Protein AF-A0A8S3X291-F1 (afdb_monomer)

Sequence (138 aa):
MTECDGTFSSLFRSAGVSVNLQISDESAKPPETSVDIFEASCSSAVVVFPTTKPATPNTSANTPKIKQAFENVYQYSKGGAKYDRITDAIAYFIAVDNRPFYAVEGKGFRHLIKELAPLYKKPCREIIKAKIDKKYDT

Mean predicted aligned error: 17.85 Å

Secondary structure (DSSP, 8-state):
-----S----------------------PPPP----------------PPP-----------PPPHHHHHHHHHTTSTT-HHHHHHHHHHHHHHHHTT--GGGGGSHHHHHHHHHH-TT--PPPHHHHHHHHHHHH--

Organism: Parnassius apollo (NCBI:txid110799)

Solvent-accessible surface area (backbone atoms only — not comparable to full-atom values): 9571 Å² total; per-residue (Å²): 140,84,78,87,78,82,80,88,79,81,77,78,78,85,76,92,79,89,82,83,84,82,85,77,90,80,92,78,85,85,84,88,82,81,86,82,83,86,76,82,83,72,88,82,80,85,92,81,88,81,92,78,80,95,75,79,87,80,75,72,81,80,68,72,55,70,72,55,52,53,50,59,55,48,25,28,35,95,89,16,71,57,30,51,53,53,52,50,53,52,40,46,52,32,66,75,68,68,48,65,62,64,55,68,74,33,70,67,44,51,50,52,44,44,75,77,40,68,74,50,74,81,71,49,54,67,56,46,48,58,50,41,48,76,73,66,69,124

Radius of gyration: 26.52 Å; Cα contacts (8 Å, |Δi|>4): 58; chains: 1; bounding box: 41×64×77 Å

pLDDT: mean 70.08, std 24.57, range [32.5, 96.5]

Structure (mmCIF, N/CA/C/O backbone):
data_AF-A0A8S3X291-F1
#
_entry.id   AF-A0A8S3X291-F1
#
loop_
_atom_site.group_PDB
_atom_site.id
_atom_site.type_symbol
_atom_site.label_atom_id
_atom_site.label_alt_id
_atom_site.label_comp_id
_atom_site.label_asym_id
_atom_site.label_entity_id
_atom_site.label_seq_id
_atom_site.pdbx_PDB_ins_code
_atom_site.Cartn_x
_atom_site.Cartn_y
_atom_site.Cartn_z
_atom_site.occupancy
_atom_site.B_iso_or_equiv
_atom_site.auth_seq_id
_atom_site.auth_comp_id
_atom_site.auth_asym_id
_atom_site.auth_atom_id
_atom_site.pdbx_PDB_model_num
ATOM 1 N N . MET A 1 1 ? -13.670 8.799 -3.812 1.00 33.06 1 MET A N 1
ATOM 2 C CA . MET A 1 1 ? -14.059 7.385 -3.640 1.00 33.06 1 MET A CA 1
ATOM 3 C C . MET A 1 1 ? -13.324 6.581 -4.694 1.00 33.06 1 MET A C 1
ATOM 5 O O . MET A 1 1 ? -13.585 6.810 -5.861 1.00 33.06 1 MET A O 1
ATOM 9 N N . THR A 1 2 ? -12.372 5.730 -4.316 1.00 41.75 2 THR A N 1
ATOM 10 C CA . THR A 1 2 ? -11.777 4.734 -5.226 1.00 41.75 2 THR A CA 1
ATOM 11 C C . THR A 1 2 ? -11.509 3.468 -4.416 1.00 41.75 2 THR A C 1
ATOM 13 O O . THR A 1 2 ? -10.415 3.242 -3.903 1.00 41.75 2 THR A O 1
ATOM 16 N N . GLU A 1 3 ? -12.574 2.696 -4.202 1.00 40.66 3 GLU A N 1
ATOM 17 C CA . GLU A 1 3 ? -12.478 1.290 -3.814 1.00 40.66 3 GLU A CA 1
ATOM 18 C C . GLU A 1 3 ? -12.260 0.496 -5.102 1.00 40.66 3 GLU A C 1
ATOM 20 O O . GLU A 1 3 ? -13.052 0.588 -6.036 1.00 40.66 3 GLU A O 1
ATOM 25 N N . CYS A 1 4 ? -11.142 -0.223 -5.190 1.00 53.38 4 CYS A N 1
ATOM 26 C CA . CYS A 1 4 ? -10.853 -1.095 -6.326 1.00 53.38 4 CYS A CA 1
ATOM 27 C C . CYS A 1 4 ? -11.470 -2.465 -6.070 1.00 53.38 4 CYS A C 1
ATOM 29 O O . CYS A 1 4 ? -10.763 -3.456 -5.878 1.00 53.38 4 CYS A O 1
ATOM 31 N N . ASP A 1 5 ? -12.797 -2.488 -6.029 1.00 48.56 5 ASP A N 1
ATOM 32 C CA . ASP A 1 5 ? -13.567 -3.714 -6.128 1.00 48.56 5 ASP A CA 1
ATOM 33 C C . ASP A 1 5 ? -13.880 -3.957 -7.606 1.00 48.56 5 ASP A C 1
ATOM 35 O O . ASP A 1 5 ? -14.605 -3.192 -8.236 1.00 48.56 5 ASP A O 1
ATO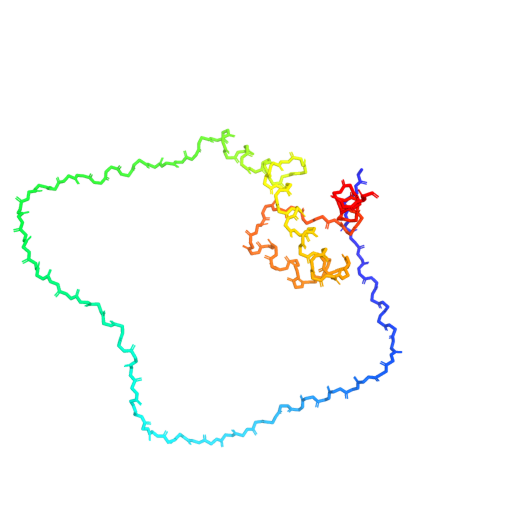M 39 N N . GLY A 1 6 ? -13.336 -5.040 -8.164 1.00 47.06 6 GLY A N 1
ATOM 40 C CA . GLY A 1 6 ? -13.943 -5.684 -9.329 1.00 47.06 6 GLY A CA 1
ATOM 41 C C . GLY A 1 6 ? -13.067 -5.876 -10.567 1.00 47.06 6 GLY A C 1
ATOM 42 O O . GLY A 1 6 ? -12.696 -4.937 -11.259 1.00 47.06 6 GLY A O 1
ATOM 43 N N . THR A 1 7 ? -12.918 -7.158 -10.908 1.00 43.47 7 THR A N 1
ATOM 44 C CA . THR A 1 7 ? -12.698 -7.714 -12.257 1.00 43.47 7 THR A CA 1
ATOM 45 C C . THR A 1 7 ? -11.270 -7.691 -12.807 1.00 43.47 7 THR A C 1
ATOM 47 O O . THR A 1 7 ? -10.855 -6.836 -13.583 1.00 43.47 7 THR A O 1
ATOM 50 N N . PHE A 1 8 ? -10.537 -8.754 -12.472 1.00 43.34 8 PHE A N 1
ATOM 51 C CA . PHE A 1 8 ? -9.319 -9.161 -13.162 1.00 43.34 8 PHE A CA 1
ATOM 52 C C . PHE A 1 8 ? -9.688 -9.701 -14.556 1.00 43.34 8 PHE A C 1
ATOM 54 O O . PHE A 1 8 ? -9.952 -10.892 -14.709 1.00 43.34 8 PHE A O 1
ATOM 61 N N . SER A 1 9 ? -9.755 -8.830 -15.567 1.00 35.91 9 SER A N 1
ATOM 62 C CA . SER A 1 9 ? -9.784 -9.265 -16.968 1.00 35.91 9 SER A CA 1
ATOM 63 C C . SER A 1 9 ? -8.410 -9.835 -17.314 1.00 35.91 9 SER A C 1
ATOM 65 O O . SER A 1 9 ? -7.439 -9.110 -17.533 1.00 35.91 9 SER A O 1
ATOM 67 N N . SER A 1 10 ? -8.309 -11.161 -17.285 1.00 40.94 10 SER A N 1
ATOM 68 C CA . SER A 1 10 ? -7.141 -11.889 -17.754 1.00 40.94 10 SER A CA 1
ATOM 69 C C . SER A 1 10 ? -7.069 -11.803 -19.277 1.00 40.94 10 SER A C 1
ATOM 71 O O . SER A 1 10 ? -7.588 -12.672 -19.974 1.00 40.94 10 SER A O 1
ATOM 73 N N . LEU A 1 11 ? -6.381 -10.792 -19.802 1.00 37.94 11 LEU A N 1
ATOM 74 C CA . LEU A 1 11 ? -5.808 -10.866 -21.141 1.00 37.94 11 LEU A CA 1
ATOM 75 C C . LEU A 1 11 ? -4.338 -11.281 -21.006 1.00 37.94 11 LEU A C 1
ATOM 77 O O . LEU A 1 11 ? -3.416 -10.480 -21.151 1.00 37.94 11 LEU A O 1
ATOM 81 N N . PHE A 1 12 ? -4.117 -12.555 -20.672 1.00 38.22 12 PHE A N 1
ATOM 82 C CA . PHE A 1 12 ? -2.821 -13.187 -20.898 1.00 38.22 12 PHE A CA 1
ATOM 83 C C . PHE A 1 12 ? -2.666 -13.304 -22.416 1.00 38.22 12 PHE A C 1
ATOM 85 O O . PHE A 1 12 ? -3.220 -14.198 -23.053 1.00 38.22 12 PHE A O 1
ATOM 92 N N . ARG A 1 13 ? -1.988 -12.324 -23.018 1.00 36.62 13 ARG A N 1
ATOM 93 C CA . ARG A 1 13 ? -1.649 -12.355 -24.436 1.00 36.62 13 ARG A CA 1
ATOM 94 C C . ARG A 1 13 ? -0.638 -13.484 -24.627 1.00 36.62 13 ARG A C 1
ATOM 96 O O . ARG A 1 13 ? 0.499 -13.392 -24.177 1.00 36.62 13 ARG A O 1
ATOM 103 N N . SER A 1 14 ? -1.122 -14.569 -25.219 1.00 36.66 14 SER A N 1
ATOM 104 C CA . SER A 1 14 ? -0.367 -15.771 -25.550 1.00 36.66 14 SER A CA 1
ATOM 105 C C . SER A 1 14 ? 0.812 -15.441 -26.470 1.00 36.66 14 SER A C 1
ATOM 107 O O . SER A 1 14 ? 0.618 -14.914 -27.564 1.00 36.66 14 SER A O 1
ATOM 109 N N . ALA A 1 15 ? 2.018 -15.781 -26.028 1.00 39.44 15 ALA A N 1
ATOM 110 C CA . ALA A 1 15 ? 3.123 -16.196 -26.881 1.00 39.44 15 ALA A CA 1
ATOM 111 C C . ALA A 1 15 ? 3.820 -17.333 -26.124 1.00 39.44 15 ALA A C 1
ATOM 113 O O . ALA A 1 15 ? 4.241 -17.165 -24.980 1.00 39.44 15 ALA A O 1
ATOM 114 N N . GLY A 1 16 ? 3.772 -18.525 -26.715 1.00 46.22 16 GLY A N 1
ATOM 115 C CA . GLY A 1 16 ? 3.954 -19.792 -26.024 1.00 46.22 16 GLY A CA 1
ATOM 116 C C . GLY A 1 16 ? 5.354 -20.044 -25.474 1.00 46.22 16 GLY A C 1
ATOM 117 O O . GLY A 1 16 ? 6.350 -19.842 -26.157 1.00 46.22 16 GLY A O 1
ATOM 118 N N . VAL A 1 17 ? 5.378 -20.612 -24.270 1.00 32.66 17 VAL A N 1
ATOM 119 C CA . VAL A 1 17 ? 6.368 -21.594 -23.821 1.00 32.66 17 VAL A CA 1
ATOM 120 C C . VAL A 1 17 ? 5.589 -22.618 -22.990 1.00 32.66 17 VAL A C 1
ATOM 122 O O . VAL A 1 17 ? 5.074 -22.291 -21.923 1.00 32.66 17 VAL A O 1
ATOM 125 N N . SER A 1 18 ? 5.432 -23.839 -23.507 1.00 32.72 18 SER A N 1
ATOM 126 C CA . SER A 1 18 ? 4.931 -24.974 -22.722 1.00 32.72 18 SER A CA 1
ATOM 127 C C . SER A 1 18 ? 6.096 -25.564 -21.941 1.00 32.72 18 SER A C 1
ATOM 129 O O . SER A 1 18 ? 7.019 -26.103 -22.543 1.00 32.72 18 SER A O 1
ATOM 131 N N . VAL A 1 19 ? 6.042 -25.496 -20.613 1.00 37.78 19 VAL A N 1
ATOM 132 C CA . VAL A 1 19 ? 6.815 -26.393 -19.749 1.00 37.78 19 VAL A CA 1
ATOM 133 C C . VAL A 1 19 ? 5.836 -27.368 -19.110 1.00 37.78 19 VAL A C 1
ATOM 135 O O . VAL A 1 19 ? 4.987 -26.999 -18.303 1.00 37.78 19 VAL A O 1
ATOM 138 N N . ASN A 1 20 ? 5.910 -28.611 -19.573 1.00 33.22 20 ASN A N 1
ATOM 139 C CA . ASN A 1 20 ? 5.131 -29.743 -19.099 1.00 33.22 20 ASN A CA 1
ATOM 140 C C . ASN A 1 20 ? 5.965 -30.418 -18.003 1.00 33.22 20 ASN A C 1
ATOM 142 O O . ASN A 1 20 ? 7.012 -30.984 -18.309 1.00 33.22 20 ASN A O 1
ATOM 146 N N . LEU A 1 21 ? 5.565 -30.293 -16.735 1.00 40.97 21 LEU A N 1
ATOM 147 C CA . LEU A 1 21 ? 6.221 -31.001 -15.636 1.00 40.97 21 LEU A CA 1
ATOM 148 C C . LEU A 1 21 ? 5.349 -32.204 -15.272 1.00 40.97 21 LEU A C 1
ATOM 150 O O . LEU A 1 21 ? 4.382 -32.086 -14.521 1.00 40.97 21 LEU A O 1
ATOM 154 N N . GLN A 1 22 ? 5.667 -33.345 -15.885 1.00 37.38 22 GLN A N 1
ATOM 155 C CA . GLN A 1 22 ? 5.093 -34.640 -15.540 1.00 37.38 22 GLN A CA 1
ATOM 156 C C . GLN A 1 22 ? 5.596 -35.055 -14.154 1.00 37.38 22 GLN A C 1
ATOM 158 O O . GLN A 1 22 ? 6.800 -35.123 -13.913 1.00 37.38 22 GLN A O 1
ATOM 163 N N . ILE A 1 23 ? 4.656 -35.316 -13.249 1.00 38.16 23 ILE A N 1
ATOM 164 C CA . ILE A 1 23 ? 4.900 -35.994 -11.979 1.00 38.16 23 ILE A CA 1
ATOM 165 C C . ILE A 1 23 ? 4.749 -37.487 -12.268 1.00 38.16 23 ILE A C 1
ATOM 167 O O . ILE A 1 23 ? 3.658 -37.926 -12.633 1.00 38.16 23 ILE A O 1
ATOM 171 N N . SER A 1 24 ? 5.839 -38.237 -12.129 1.00 37.16 24 SER A N 1
ATOM 172 C CA . SER A 1 24 ? 5.829 -39.698 -12.152 1.00 37.16 24 SER A CA 1
ATOM 173 C C . SER A 1 24 ? 6.100 -40.208 -10.742 1.00 37.16 24 SER A C 1
ATOM 175 O O . SER A 1 24 ? 7.126 -39.881 -10.146 1.00 37.16 24 SER A O 1
ATOM 177 N N . ASP A 1 25 ? 5.145 -40.979 -10.231 1.00 40.16 25 ASP A N 1
ATOM 178 C CA . ASP A 1 25 ? 5.272 -41.882 -9.089 1.00 40.16 25 ASP A CA 1
ATOM 179 C C . ASP A 1 25 ? 6.431 -42.867 -9.323 1.00 40.16 25 ASP A C 1
ATOM 181 O O . ASP A 1 25 ? 6.469 -43.522 -10.362 1.00 40.16 25 ASP A O 1
ATOM 185 N N . GLU A 1 26 ? 7.340 -43.005 -8.357 1.00 55.59 26 GLU A N 1
ATOM 186 C CA . GLU A 1 26 ? 8.209 -44.180 -8.235 1.00 55.59 26 GLU A CA 1
ATOM 187 C C . GLU A 1 26 ? 8.360 -44.511 -6.745 1.00 55.59 26 GLU A C 1
ATOM 189 O O . GLU A 1 26 ? 8.945 -43.767 -5.953 1.00 55.59 26 GLU A O 1
ATOM 194 N N . SER A 1 27 ? 7.771 -45.644 -6.375 1.00 42.34 27 SER A N 1
ATOM 195 C CA . SER A 1 27 ? 7.829 -46.271 -5.061 1.00 42.34 27 SER A CA 1
ATOM 196 C C . SER A 1 27 ? 9.109 -47.099 -4.942 1.00 42.34 27 SER A C 1
ATOM 198 O O . SER A 1 27 ? 9.263 -48.095 -5.647 1.00 42.34 27 SER A O 1
ATOM 200 N N . ALA A 1 28 ? 10.006 -46.745 -4.016 1.00 44.66 28 ALA A N 1
ATOM 201 C CA . ALA A 1 28 ? 11.061 -47.644 -3.552 1.00 44.66 28 ALA A CA 1
ATOM 202 C C . ALA A 1 28 ? 11.429 -47.395 -2.073 1.00 44.66 28 ALA A C 1
ATOM 204 O O . ALA A 1 28 ? 11.597 -46.272 -1.611 1.00 44.66 28 ALA A O 1
ATOM 205 N N . LYS A 1 29 ? 11.502 -48.515 -1.353 1.00 41.19 29 LYS A N 1
ATOM 206 C CA . LYS A 1 29 ? 11.652 -48.778 0.092 1.00 41.19 29 LYS A CA 1
ATOM 207 C C . LYS A 1 29 ? 13.005 -48.293 0.688 1.00 41.19 29 LYS A C 1
ATOM 209 O O . LYS A 1 29 ? 13.965 -48.183 -0.070 1.00 41.19 29 LYS A O 1
ATOM 214 N N . PRO A 1 30 ? 13.117 -48.020 2.014 1.00 45.44 30 PRO A N 1
ATOM 215 C CA . PRO A 1 30 ? 14.195 -47.201 2.575 1.00 45.44 30 PRO A CA 1
ATOM 216 C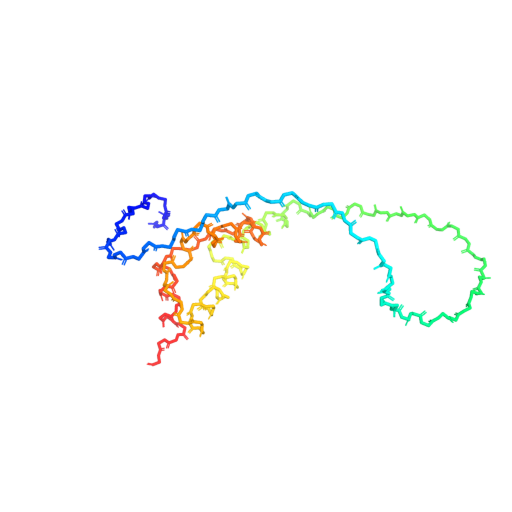 C . PRO A 1 30 ? 15.474 -47.996 2.877 1.00 45.44 30 PRO A C 1
ATOM 218 O O . PRO A 1 30 ? 15.390 -49.164 3.264 1.00 45.44 30 PRO A O 1
ATOM 221 N N . PRO A 1 31 ? 16.645 -47.346 2.809 1.00 46.78 31 PRO A N 1
ATOM 222 C CA . PRO A 1 31 ? 17.810 -47.729 3.587 1.00 46.78 31 PRO A CA 1
ATOM 223 C C . PRO A 1 31 ? 17.916 -46.884 4.865 1.00 46.78 31 PRO A C 1
ATOM 225 O O . PRO A 1 31 ? 17.945 -45.653 4.840 1.00 46.78 31 PRO A O 1
ATOM 228 N N . GLU A 1 32 ? 17.962 -47.587 5.991 1.00 37.91 32 GLU A N 1
ATOM 229 C CA . GLU A 1 32 ? 18.357 -47.072 7.298 1.00 37.91 32 GLU A CA 1
ATOM 230 C C . GLU A 1 32 ? 19.856 -46.761 7.326 1.00 37.91 32 GLU A C 1
ATOM 232 O O . GLU A 1 32 ? 20.614 -47.511 6.720 1.00 37.91 32 GLU A O 1
ATOM 237 N N . THR A 1 33 ? 20.236 -45.691 8.043 1.00 40.22 33 THR A N 1
ATOM 238 C CA . THR A 1 33 ? 21.505 -45.426 8.777 1.00 40.22 33 THR A CA 1
ATOM 239 C C . THR A 1 33 ? 21.634 -43.900 8.910 1.00 40.22 33 THR A C 1
ATOM 241 O O . THR A 1 33 ? 21.816 -43.214 7.913 1.00 40.22 33 THR A O 1
ATOM 244 N N . SER A 1 34 ? 21.232 -43.292 10.028 1.00 42.47 34 SER A N 1
ATOM 245 C CA . SER A 1 34 ? 21.982 -43.111 11.286 1.00 42.47 34 SER A CA 1
ATOM 246 C C . SER A 1 34 ? 22.896 -41.873 11.275 1.00 42.47 34 SER A C 1
ATOM 248 O O . SER A 1 34 ? 23.818 -41.826 10.469 1.00 42.47 34 SER A O 1
ATOM 250 N N . VAL A 1 35 ? 22.658 -40.999 12.272 1.00 32.50 35 VAL A N 1
ATOM 251 C CA . VAL A 1 35 ? 23.529 -39.957 12.880 1.00 32.50 35 VAL A CA 1
ATOM 252 C C . VAL A 1 35 ? 23.958 -38.782 11.962 1.00 32.50 35 VAL A C 1
ATOM 254 O O . VAL A 1 35 ? 24.223 -38.972 10.789 1.00 32.50 35 VAL A O 1
ATOM 257 N N . ASP A 1 36 ? 23.947 -37.500 12.349 1.00 37.06 36 ASP A N 1
ATOM 258 C CA . ASP A 1 36 ? 24.137 -36.869 13.657 1.00 37.06 36 ASP A CA 1
ATOM 259 C C . ASP A 1 36 ? 23.279 -35.604 13.850 1.00 37.06 36 ASP A C 1
ATOM 261 O O . ASP A 1 36 ? 23.038 -34.807 12.941 1.00 37.06 36 ASP A O 1
ATOM 265 N N . ILE A 1 37 ? 22.843 -35.427 15.094 1.00 43.47 37 ILE A N 1
ATOM 266 C CA . ILE A 1 37 ? 22.139 -34.264 15.632 1.00 43.47 37 ILE A CA 1
ATOM 267 C C . ILE A 1 37 ? 23.177 -33.156 15.854 1.00 43.47 37 ILE A C 1
ATOM 269 O O . ILE A 1 37 ? 24.117 -33.349 16.622 1.00 43.47 37 ILE A O 1
ATOM 273 N N . PHE A 1 38 ? 23.015 -31.989 15.222 1.00 32.97 38 PHE A N 1
ATOM 274 C CA . PHE A 1 38 ? 23.850 -30.829 15.543 1.00 32.97 38 PHE A CA 1
ATOM 275 C C . PHE A 1 38 ? 23.389 -30.225 16.874 1.00 32.97 38 PHE A C 1
ATOM 277 O O . PHE A 1 38 ? 22.372 -29.537 16.976 1.00 32.97 38 PHE A O 1
ATOM 284 N N . GLU A 1 39 ? 24.152 -30.577 17.898 1.00 37.50 39 GLU A N 1
ATOM 285 C CA . GLU A 1 39 ? 24.069 -30.171 19.289 1.00 37.50 39 GLU A CA 1
ATOM 286 C C . GLU A 1 39 ? 24.292 -28.657 19.434 1.00 37.50 39 GLU A C 1
ATOM 288 O O . GLU A 1 39 ? 25.400 -28.139 19.296 1.00 37.50 39 GLU A O 1
ATOM 293 N N . ALA A 1 40 ? 23.222 -27.920 19.736 1.00 42.06 40 ALA A N 1
ATOM 294 C CA . ALA A 1 40 ? 23.345 -26.579 20.287 1.00 42.06 40 ALA A CA 1
ATOM 295 C C . ALA A 1 40 ? 23.827 -26.708 21.742 1.00 42.06 40 ALA A C 1
ATOM 297 O O . ALA A 1 40 ? 23.043 -26.976 22.651 1.00 42.06 40 ALA A O 1
ATOM 298 N N . SER A 1 41 ? 25.135 -26.548 21.947 1.00 55.97 41 SER A N 1
ATOM 299 C CA . SER A 1 41 ? 25.771 -26.549 23.264 1.00 55.97 41 SER A CA 1
ATOM 300 C C . SER A 1 41 ? 25.345 -25.310 24.061 1.00 55.97 41 SER A C 1
ATOM 302 O O . SER A 1 41 ? 25.903 -24.219 23.934 1.00 55.97 41 SER A O 1
ATOM 304 N N . CYS A 1 42 ? 24.309 -25.473 24.882 1.00 32.94 42 CYS A N 1
ATOM 305 C CA . CYS A 1 42 ? 23.965 -24.553 25.957 1.00 32.94 42 CYS A CA 1
ATOM 306 C C . CYS A 1 42 ? 24.783 -24.948 27.193 1.00 32.94 42 CYS A C 1
ATOM 308 O O . CYS A 1 42 ? 24.468 -25.921 27.878 1.00 32.94 42 CYS A O 1
ATOM 310 N N . SER A 1 43 ? 25.856 -24.205 27.465 1.00 49.91 43 SER A N 1
ATOM 311 C CA . SER A 1 43 ? 26.696 -24.414 28.646 1.00 49.91 43 SER A CA 1
ATOM 312 C C . SER A 1 43 ? 25.880 -24.218 29.932 1.00 49.91 43 SER A C 1
ATOM 314 O O . SER A 1 43 ? 25.341 -23.140 30.187 1.00 49.91 43 SER A O 1
ATOM 316 N N . SER A 1 44 ? 25.760 -25.289 30.718 1.00 40.25 44 SER A N 1
ATOM 317 C CA . SER A 1 44 ? 25.051 -25.334 31.998 1.00 40.25 44 SER A CA 1
ATOM 318 C C . SER A 1 44 ? 25.998 -24.998 33.149 1.00 40.25 44 SER A C 1
ATOM 320 O O . SER A 1 44 ? 27.062 -25.601 33.264 1.00 40.25 44 SER A O 1
ATOM 322 N N . ALA A 1 45 ? 25.578 -24.120 34.062 1.00 44.12 45 ALA A N 1
ATOM 323 C CA . ALA A 1 45 ? 26.193 -23.996 35.380 1.00 44.12 45 ALA A CA 1
ATOM 324 C C . ALA A 1 45 ? 25.120 -23.869 36.476 1.00 44.12 45 ALA A C 1
ATOM 326 O O . ALA A 1 45 ? 24.503 -22.826 36.652 1.00 44.12 45 ALA A O 1
ATOM 327 N N . VAL A 1 46 ? 24.945 -24.993 37.179 1.00 38.00 46 VAL A N 1
ATOM 328 C CA . VAL A 1 46 ? 24.586 -25.200 38.595 1.00 38.00 46 VAL A CA 1
ATOM 329 C C . VAL A 1 46 ? 23.392 -24.461 39.220 1.00 38.00 46 VAL A C 1
ATOM 331 O O . VAL A 1 46 ? 23.358 -23.254 39.429 1.00 38.00 46 VAL A O 1
ATOM 334 N N . VAL A 1 47 ? 22.455 -25.302 39.655 1.00 39.09 47 VAL A N 1
ATOM 335 C CA . VAL A 1 47 ? 21.281 -25.039 40.485 1.00 39.09 47 VAL A CA 1
ATOM 336 C C . VAL A 1 47 ? 21.695 -24.730 41.930 1.00 39.09 47 VAL A C 1
ATOM 338 O O . VAL A 1 47 ? 22.319 -25.564 42.582 1.00 39.09 47 VAL A O 1
ATOM 341 N N . VAL A 1 48 ? 21.280 -23.575 42.458 1.00 42.94 48 VAL A N 1
ATOM 342 C CA . VAL A 1 48 ? 21.185 -23.311 43.904 1.00 42.94 48 VAL A CA 1
ATOM 343 C C . VAL A 1 48 ? 19.843 -22.626 44.158 1.00 42.94 48 VAL A C 1
ATOM 345 O O . VAL A 1 48 ? 19.626 -21.490 43.742 1.00 42.94 48 VAL A O 1
ATOM 348 N N . PHE A 1 49 ? 18.924 -23.330 44.817 1.00 45.19 49 PHE A N 1
ATOM 349 C CA . PHE A 1 49 ? 17.636 -22.788 45.251 1.00 45.19 49 PHE A CA 1
ATOM 350 C C . PHE A 1 49 ? 17.759 -22.186 46.657 1.00 45.19 49 PHE A C 1
ATOM 352 O O . PHE A 1 4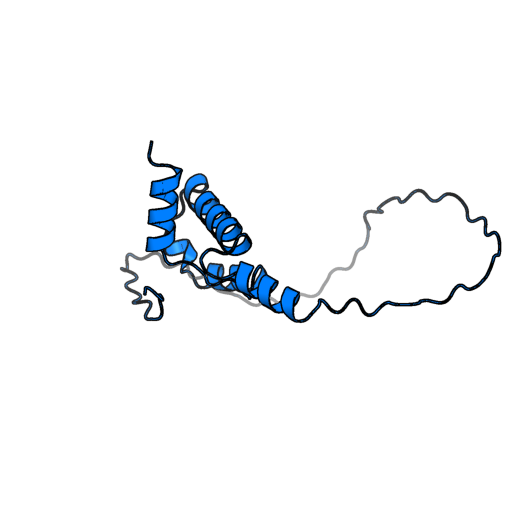9 ? 18.130 -22.910 47.582 1.00 45.19 49 PHE A O 1
ATOM 359 N N . PRO A 1 50 ? 17.346 -20.925 46.868 1.00 47.88 50 PRO A N 1
ATOM 360 C CA . PRO A 1 50 ? 16.844 -20.484 48.158 1.00 47.88 50 PRO A CA 1
ATOM 361 C C . PRO A 1 50 ? 15.312 -20.371 48.124 1.00 47.88 50 PRO A C 1
ATOM 363 O O . PRO A 1 50 ? 14.709 -19.752 47.249 1.00 47.88 50 PRO A O 1
ATOM 366 N N . THR A 1 51 ? 14.678 -21.004 49.105 1.00 52.09 51 THR A N 1
ATOM 367 C CA . THR A 1 51 ? 13.241 -20.970 49.380 1.00 52.09 51 THR A CA 1
ATOM 368 C C . THR A 1 51 ? 12.779 -19.587 49.841 1.00 52.09 51 THR A C 1
ATOM 370 O O . THR A 1 51 ? 13.166 -19.171 50.932 1.00 52.09 51 THR A O 1
ATOM 373 N N . THR A 1 52 ? 11.848 -18.950 49.116 1.00 46.50 52 THR A N 1
ATOM 374 C CA . THR A 1 52 ? 10.914 -17.978 49.719 1.00 46.50 52 THR A CA 1
ATOM 375 C C . THR A 1 52 ? 9.643 -17.739 48.883 1.00 46.50 52 THR A C 1
ATOM 377 O O . THR A 1 52 ? 9.673 -17.094 47.844 1.00 46.50 52 THR A O 1
ATOM 380 N N . LYS A 1 53 ? 8.517 -18.199 49.454 1.00 46.62 53 LYS A N 1
ATOM 381 C CA . LYS A 1 53 ? 7.138 -17.659 49.432 1.00 46.62 53 LYS A CA 1
ATOM 382 C C . LYS A 1 53 ? 6.336 -17.626 48.101 1.00 46.62 53 LYS A C 1
ATOM 384 O O . LYS A 1 53 ? 6.696 -16.897 47.183 1.00 46.62 53 LYS A O 1
ATOM 389 N N . PRO A 1 54 ? 5.164 -18.301 48.022 1.00 54.59 54 PRO A N 1
ATOM 390 C CA . PRO A 1 54 ? 4.257 -18.181 46.882 1.00 54.59 54 PRO A CA 1
ATOM 391 C C . PRO A 1 54 ? 3.552 -16.819 46.917 1.00 54.59 54 PRO A C 1
ATOM 393 O O . PRO A 1 54 ? 2.701 -16.564 47.770 1.00 54.59 54 PRO A O 1
ATOM 396 N N . ALA A 1 55 ? 3.922 -15.934 45.993 1.00 56.44 55 ALA A N 1
ATOM 397 C CA . ALA A 1 55 ? 3.158 -14.738 45.676 1.00 56.44 55 ALA A CA 1
ATOM 398 C C . ALA A 1 55 ? 2.234 -15.046 44.488 1.00 56.44 55 ALA A C 1
ATOM 400 O O . ALA A 1 55 ? 2.669 -15.463 43.418 1.00 56.44 55 ALA A O 1
ATOM 401 N N . THR A 1 56 ? 0.943 -14.880 44.745 1.00 60.72 56 THR A N 1
ATOM 402 C CA . THR A 1 56 ? -0.211 -14.893 43.837 1.00 60.72 56 THR A CA 1
ATOM 403 C C . THR A 1 56 ? 0.067 -14.417 42.398 1.00 60.72 56 THR A C 1
ATOM 405 O O . THR A 1 56 ? 0.628 -13.336 42.236 1.00 60.72 56 THR A O 1
ATOM 408 N N . PRO A 1 57 ? -0.416 -15.115 41.348 1.00 55.66 57 PRO A N 1
ATOM 409 C CA . PRO A 1 57 ? -0.492 -14.562 40.001 1.00 55.66 57 PRO A CA 1
ATOM 410 C C . PRO A 1 57 ? -1.745 -13.687 39.882 1.00 55.66 57 PRO A C 1
ATOM 412 O O . PRO A 1 57 ? -2.816 -14.130 39.477 1.00 55.66 57 PRO A O 1
ATOM 415 N N . ASN A 1 58 ? -1.640 -12.417 40.248 1.00 57.62 58 ASN A N 1
ATOM 416 C CA . ASN A 1 58 ? -2.629 -11.409 39.884 1.00 57.62 58 ASN A CA 1
ATOM 417 C C . ASN A 1 58 ? -2.396 -11.004 38.422 1.00 57.62 58 ASN A C 1
ATOM 419 O O . ASN A 1 58 ? -1.819 -9.964 38.109 1.00 57.62 58 ASN A O 1
ATOM 423 N N . THR A 1 59 ? -2.867 -11.857 37.511 1.00 58.47 59 THR A N 1
ATOM 424 C CA . THR A 1 59 ? -3.085 -11.518 36.106 1.00 58.47 59 THR A CA 1
ATOM 425 C C . THR A 1 59 ? -4.147 -10.422 36.052 1.00 58.47 59 THR A C 1
ATOM 427 O O . THR A 1 5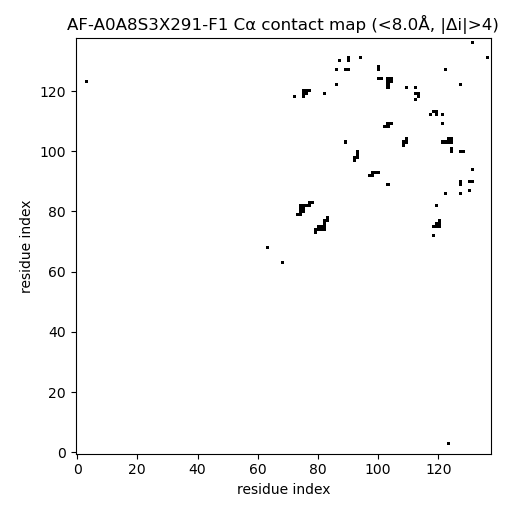9 ? -5.344 -10.693 36.016 1.00 58.47 59 THR A O 1
ATOM 430 N N . SER A 1 60 ? -3.714 -9.159 36.081 1.00 60.00 60 SER A N 1
ATOM 431 C CA . SER A 1 60 ? -4.549 -8.048 35.633 1.00 60.00 60 SER A CA 1
ATOM 432 C C . SER A 1 60 ? -4.948 -8.362 34.197 1.00 60.00 60 SER A C 1
ATOM 434 O O . SER A 1 60 ? -4.100 -8.373 33.302 1.00 60.00 60 SER A O 1
ATOM 436 N N . ALA A 1 61 ? -6.217 -8.711 33.992 1.00 62.69 61 ALA A N 1
ATOM 437 C CA . ALA A 1 61 ? -6.801 -8.861 32.673 1.00 62.69 61 ALA A CA 1
ATOM 438 C C . ALA A 1 61 ? -6.666 -7.507 31.964 1.00 62.69 61 ALA A C 1
ATOM 440 O O . ALA A 1 61 ? -7.474 -6.600 32.146 1.00 62.69 61 ALA A O 1
ATOM 441 N N . ASN A 1 62 ? -5.577 -7.349 31.212 1.00 67.25 62 ASN A N 1
ATOM 442 C CA . ASN A 1 62 ? -5.160 -6.106 30.576 1.00 67.25 62 ASN A CA 1
ATOM 443 C C . ASN A 1 62 ? -5.967 -5.902 29.286 1.00 67.25 62 ASN A C 1
ATOM 445 O O . ASN A 1 62 ? -5.425 -5.802 28.187 1.00 67.25 62 ASN A O 1
ATOM 449 N N . THR A 1 63 ? -7.296 -5.939 29.406 1.00 74.75 63 THR A N 1
ATOM 450 C CA . THR A 1 63 ? -8.194 -5.667 28.291 1.00 74.75 63 THR A CA 1
ATOM 451 C C . THR A 1 63 ? -8.014 -4.201 27.909 1.00 74.75 63 THR A C 1
ATOM 453 O O . THR A 1 63 ? -8.224 -3.334 28.768 1.00 74.75 63 THR A O 1
ATOM 456 N N . PRO A 1 64 ? -7.622 -3.885 26.661 1.00 74.94 64 PRO A N 1
ATOM 457 C CA . PRO A 1 64 ? -7.502 -2.500 26.239 1.00 74.94 64 PRO A CA 1
ATOM 458 C C . PRO A 1 64 ? -8.846 -1.810 26.444 1.00 74.94 64 PRO A C 1
ATOM 460 O O . PRO A 1 64 ? -9.905 -2.382 26.171 1.00 74.94 64 PRO A O 1
ATOM 463 N N . LYS A 1 65 ? -8.813 -0.567 26.933 1.00 91.31 65 LYS A N 1
ATOM 464 C CA . LYS A 1 65 ? -10.037 0.224 27.090 1.00 91.31 65 LYS A CA 1
ATOM 465 C C . LYS A 1 65 ? -10.740 0.264 25.735 1.00 91.31 65 LYS A C 1
ATOM 467 O O . LYS A 1 65 ? -10.083 0.479 24.720 1.00 91.31 65 LYS A O 1
ATOM 472 N N . ILE A 1 66 ? -12.063 0.121 25.718 1.00 90.31 66 ILE A N 1
ATOM 473 C CA . ILE A 1 66 ? -12.877 0.072 24.489 1.00 90.31 66 ILE A CA 1
ATOM 474 C C . ILE A 1 66 ? -12.490 1.192 23.499 1.00 90.31 66 ILE A C 1
ATOM 476 O O . ILE A 1 66 ? -12.298 0.945 22.312 1.00 90.31 66 ILE A O 1
ATOM 480 N N . LYS A 1 67 ? -12.252 2.412 24.003 1.00 90.94 67 LYS A N 1
ATOM 481 C CA . LYS A 1 67 ? -11.778 3.557 23.203 1.00 90.94 67 LYS A CA 1
ATOM 482 C C . LYS A 1 67 ? -10.443 3.297 22.481 1.00 90.94 67 LYS A C 1
ATOM 484 O O . LYS A 1 67 ? -10.295 3.661 21.323 1.00 90.94 67 LYS A O 1
ATOM 489 N N . GLN A 1 68 ? -9.485 2.650 23.145 1.00 90.62 68 GLN A N 1
ATOM 490 C CA . GLN A 1 68 ? -8.178 2.314 22.570 1.00 90.62 68 GLN A CA 1
ATOM 491 C C . GLN A 1 68 ? -8.276 1.213 21.511 1.00 90.62 68 GLN A C 1
ATOM 493 O O . GLN A 1 68 ? -7.515 1.227 20.547 1.00 90.62 68 GLN A O 1
ATOM 498 N N . ALA A 1 69 ? -9.206 0.268 21.670 1.00 90.19 69 ALA A N 1
ATOM 499 C CA . ALA A 1 69 ? -9.443 -0.759 20.661 1.00 90.19 69 ALA A CA 1
ATOM 500 C C . ALA A 1 69 ? -9.925 -0.134 19.341 1.00 90.19 69 ALA A C 1
ATOM 502 O O . ALA A 1 69 ? -9.381 -0.446 18.284 1.00 90.19 69 ALA A O 1
ATOM 503 N N . PHE A 1 70 ? -10.873 0.806 19.406 1.00 91.56 70 PHE A N 1
ATOM 504 C CA . PHE A 1 70 ? -11.353 1.520 18.220 1.00 91.56 70 PHE A CA 1
ATOM 505 C C . PHE A 1 70 ? -10.281 2.400 17.577 1.00 91.56 70 PHE A C 1
ATOM 507 O O . PHE A 1 70 ? -10.135 2.374 16.356 1.00 91.56 70 PHE A O 1
ATOM 514 N N . GLU A 1 71 ? -9.486 3.109 18.382 1.00 92.38 71 GLU A N 1
ATOM 515 C CA . GLU A 1 71 ? -8.351 3.884 17.873 1.00 92.38 71 GLU A CA 1
ATOM 516 C C . GLU A 1 71 ? -7.368 2.978 17.121 1.00 92.38 71 GLU A C 1
ATOM 518 O O . GLU A 1 71 ? -6.977 3.263 15.994 1.00 92.38 71 GLU A O 1
ATOM 523 N N . ASN A 1 72 ? -7.038 1.816 17.689 1.00 92.12 72 ASN A N 1
ATOM 524 C CA . ASN A 1 72 ? -6.158 0.851 17.037 1.00 92.12 72 ASN A CA 1
ATOM 525 C C . ASN A 1 72 ? -6.688 0.362 15.686 1.00 92.12 72 ASN A C 1
ATOM 527 O O . ASN A 1 72 ? -5.886 0.169 14.774 1.00 92.12 72 ASN A O 1
ATOM 531 N N . VAL A 1 73 ? -8.000 0.166 15.542 1.00 92.38 73 VAL A N 1
ATOM 532 C CA . VAL A 1 73 ? -8.614 -0.183 14.252 1.00 92.38 73 VAL A CA 1
ATOM 533 C C . VAL A 1 73 ? -8.507 0.991 13.274 1.00 92.38 73 VAL A C 1
ATOM 535 O O . VAL A 1 73 ? -8.117 0.793 12.123 1.00 92.38 73 VAL A O 1
ATOM 538 N N . TYR A 1 74 ? -8.761 2.220 13.735 1.00 92.88 74 TYR A N 1
ATOM 539 C CA . TYR A 1 74 ? -8.656 3.430 12.917 1.00 92.88 74 TYR A CA 1
ATOM 540 C C . TYR A 1 74 ? -7.239 3.660 12.370 1.00 92.88 74 TYR A C 1
ATOM 542 O O . TYR A 1 74 ? -7.082 4.092 11.229 1.00 92.88 74 TYR A O 1
ATOM 550 N N . GLN A 1 75 ? -6.199 3.268 13.110 1.00 94.81 75 GLN A N 1
ATOM 551 C CA . GLN A 1 75 ? -4.806 3.371 12.657 1.00 94.81 75 GLN A CA 1
ATOM 552 C C . GLN A 1 75 ? -4.500 2.588 11.362 1.00 94.81 75 GLN A C 1
ATOM 554 O O . GLN A 1 75 ? -3.526 2.915 10.679 1.00 94.81 75 GLN A O 1
ATOM 559 N N . TYR A 1 76 ? -5.300 1.572 11.014 1.00 94.12 76 TYR A N 1
ATOM 560 C CA . TYR A 1 76 ? -5.181 0.812 9.758 1.00 94.12 76 TYR A CA 1
ATOM 561 C C . TYR A 1 76 ? -6.057 1.356 8.624 1.00 94.12 76 TYR A C 1
ATOM 563 O O . TYR A 1 76 ? -5.961 0.883 7.490 1.00 94.12 76 TYR A O 1
ATOM 571 N N . SER A 1 77 ? -6.907 2.339 8.911 1.00 92.19 77 SER A N 1
ATOM 572 C CA . SER A 1 77 ? -7.708 3.023 7.903 1.00 92.19 77 SER A CA 1
ATOM 573 C C . SER A 1 77 ? -6.882 4.077 7.155 1.00 92.19 77 SER A C 1
ATOM 575 O O . SER A 1 77 ? -5.774 4.436 7.560 1.00 92.19 77 SER A O 1
ATOM 577 N N . LYS A 1 78 ? -7.409 4.572 6.031 1.00 87.31 78 LYS A N 1
ATOM 578 C CA . LYS A 1 78 ? -6.724 5.563 5.192 1.00 87.31 78 LYS A CA 1
ATOM 579 C C . LYS A 1 78 ? -6.438 6.840 6.000 1.00 87.31 78 LYS A C 1
ATOM 581 O O . LYS A 1 78 ? -7.373 7.505 6.428 1.00 87.31 78 LYS A O 1
ATOM 586 N N . GLY A 1 79 ? -5.159 7.189 6.149 1.00 87.06 79 GLY A N 1
ATOM 587 C CA . GLY A 1 79 ? -4.695 8.331 6.955 1.00 87.06 79 GLY A CA 1
ATOM 588 C C . GLY A 1 79 ? -4.293 7.979 8.393 1.00 87.06 79 GLY A C 1
ATOM 589 O O . GLY A 1 79 ? -3.871 8.857 9.140 1.00 87.06 79 GLY A O 1
ATOM 590 N N . GLY A 1 80 ? -4.404 6.709 8.790 1.00 93.62 80 GLY A N 1
ATOM 591 C CA . GLY A 1 80 ? -3.832 6.211 10.035 1.00 93.62 80 GLY A CA 1
ATOM 592 C C . GLY A 1 80 ? -2.316 6.013 9.937 1.00 93.62 80 GLY A C 1
ATOM 593 O O . GLY A 1 80 ? -1.777 5.684 8.877 1.00 93.62 80 GLY A O 1
ATOM 594 N N . ALA A 1 81 ? -1.607 6.145 11.061 1.00 94.19 81 ALA A N 1
ATOM 595 C CA . ALA A 1 81 ? -0.147 6.062 11.067 1.00 94.19 81 ALA A CA 1
ATOM 596 C C . ALA A 1 81 ? 0.359 4.666 10.665 1.00 94.19 81 ALA A C 1
ATOM 598 O O . ALA A 1 81 ? 1.385 4.544 9.995 1.00 94.19 81 ALA A O 1
ATOM 599 N N . LYS A 1 82 ? -0.350 3.595 11.052 1.00 94.50 82 LYS A N 1
ATOM 600 C CA . LYS A 1 82 ? 0.018 2.224 10.655 1.00 94.50 82 LYS A CA 1
ATOM 601 C C . LYS A 1 82 ? -0.267 1.977 9.175 1.00 94.50 82 LYS A C 1
ATOM 603 O O . LYS A 1 82 ? 0.556 1.356 8.507 1.00 94.50 82 LYS A O 1
ATOM 608 N N . TYR A 1 83 ? -1.384 2.493 8.660 1.00 94.88 83 TYR A N 1
ATOM 609 C CA . TYR A 1 83 ? -1.707 2.435 7.235 1.00 94.88 83 TYR A CA 1
ATOM 610 C C . TYR A 1 83 ? -0.608 3.073 6.381 1.00 94.88 83 TYR A C 1
ATOM 612 O O . TYR A 1 83 ? -0.149 2.458 5.417 1.00 94.88 83 TYR A O 1
ATOM 620 N N . ASP A 1 84 ? -0.146 4.271 6.743 1.00 94.06 84 ASP A N 1
ATOM 621 C CA . ASP A 1 84 ? 0.904 4.955 5.987 1.00 94.06 84 ASP 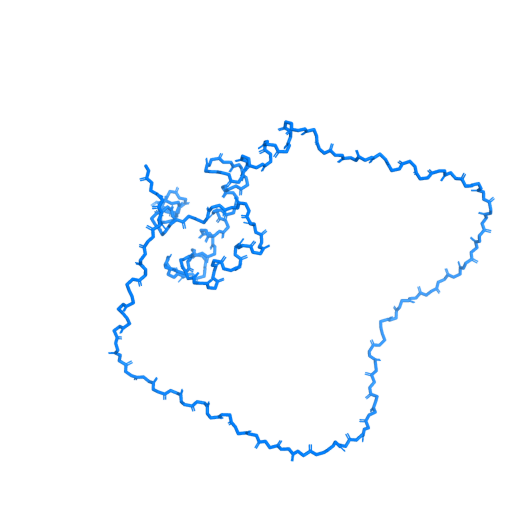A CA 1
ATOM 622 C C . ASP A 1 84 ? 2.238 4.212 6.051 1.00 94.06 84 ASP A C 1
ATOM 624 O O . ASP A 1 84 ? 2.871 4.034 5.017 1.00 94.06 84 ASP A O 1
ATOM 628 N N . ARG A 1 85 ? 2.627 3.680 7.218 1.00 94.94 85 ARG A N 1
ATOM 629 C CA . ARG A 1 85 ? 3.852 2.869 7.355 1.00 94.94 85 ARG A CA 1
ATOM 630 C C . ARG A 1 85 ? 3.846 1.638 6.450 1.00 94.94 85 ARG A C 1
ATOM 632 O O . ARG A 1 85 ? 4.841 1.367 5.787 1.00 94.94 85 ARG A O 1
ATOM 639 N N . ILE A 1 86 ? 2.733 0.904 6.411 1.00 95.25 86 ILE A N 1
ATOM 640 C CA . ILE A 1 86 ? 2.599 -0.279 5.547 1.00 95.25 86 ILE A CA 1
ATOM 641 C C . ILE A 1 86 ? 2.633 0.146 4.075 1.00 95.25 86 ILE A C 1
ATOM 643 O O . ILE A 1 86 ? 3.355 -0.445 3.279 1.00 95.25 86 ILE A O 1
ATOM 647 N N . THR A 1 87 ? 1.901 1.202 3.714 1.00 94.44 87 THR A N 1
ATOM 648 C CA . THR A 1 87 ? 1.858 1.717 2.336 1.00 94.44 87 THR A CA 1
ATOM 649 C C . THR A 1 87 ? 3.238 2.176 1.860 1.00 94.44 87 THR A C 1
ATOM 651 O O . THR A 1 87 ? 3.624 1.894 0.728 1.00 94.44 87 THR A O 1
ATOM 654 N N . ASP A 1 88 ? 4.003 2.831 2.729 1.00 94.00 88 ASP A N 1
ATOM 655 C CA . ASP A 1 88 ? 5.366 3.275 2.457 1.00 94.00 88 ASP A CA 1
ATOM 656 C C . ASP A 1 88 ? 6.334 2.103 2.291 1.00 94.00 88 ASP A C 1
ATOM 658 O O . ASP A 1 88 ? 7.174 2.136 1.396 1.00 94.00 88 ASP A O 1
ATOM 662 N N . ALA A 1 89 ? 6.199 1.053 3.106 1.00 94.69 89 ALA A N 1
ATOM 663 C CA . ALA A 1 89 ? 6.982 -0.171 2.951 1.00 94.69 89 ALA A CA 1
ATOM 664 C C . ALA A 1 89 ? 6.680 -0.870 1.613 1.00 94.69 89 ALA A C 1
ATOM 666 O O . ALA A 1 89 ? 7.591 -1.347 0.941 1.00 94.69 89 ALA A O 1
ATOM 667 N N . ILE A 1 90 ? 5.414 -0.878 1.183 1.00 94.50 90 ILE A N 1
ATOM 668 C CA . ILE A 1 90 ? 5.013 -1.408 -0.128 1.00 94.50 90 ILE A CA 1
ATOM 669 C C . ILE A 1 90 ? 5.588 -0.550 -1.264 1.00 94.50 90 ILE A C 1
ATOM 671 O O . ILE A 1 90 ? 6.085 -1.092 -2.249 1.00 94.50 90 ILE A O 1
ATOM 675 N N . ALA A 1 91 ? 5.540 0.778 -1.137 1.00 93.81 91 ALA A N 1
ATOM 676 C CA . ALA A 1 91 ? 6.134 1.686 -2.115 1.00 93.81 91 ALA A CA 1
ATOM 677 C C . ALA A 1 91 ? 7.653 1.475 -2.227 1.00 93.81 91 ALA A C 1
ATOM 679 O O . ALA A 1 91 ? 8.176 1.409 -3.335 1.00 93.81 91 ALA A O 1
ATOM 680 N N . TYR A 1 92 ? 8.335 1.290 -1.093 1.00 94.75 92 TYR A N 1
ATOM 681 C CA . TYR A 1 92 ? 9.760 0.968 -1.043 1.00 94.75 92 TYR A CA 1
ATOM 682 C C . TYR A 1 92 ? 10.071 -0.367 -1.730 1.00 94.75 92 TYR A C 1
ATOM 684 O O . TYR A 1 92 ? 10.957 -0.414 -2.576 1.00 94.75 92 TYR A O 1
ATOM 692 N N . PHE A 1 93 ? 9.300 -1.423 -1.445 1.00 94.31 93 PHE A N 1
ATOM 693 C CA . PHE A 1 93 ? 9.423 -2.717 -2.124 1.00 94.31 93 PHE A CA 1
ATOM 694 C C . PHE A 1 93 ? 9.322 -2.575 -3.648 1.00 94.31 93 PHE A C 1
ATOM 696 O O . PHE A 1 93 ? 10.118 -3.145 -4.383 1.00 94.31 93 PHE A O 1
ATOM 703 N N . ILE A 1 94 ? 8.370 -1.783 -4.141 1.00 94.19 94 ILE A N 1
ATOM 704 C CA . ILE A 1 94 ? 8.208 -1.576 -5.583 1.00 94.19 94 ILE A CA 1
ATOM 705 C C . ILE A 1 94 ? 9.374 -0.788 -6.178 1.00 94.19 94 ILE A C 1
ATOM 707 O O . ILE A 1 94 ? 9.882 -1.179 -7.228 1.00 94.19 94 ILE A O 1
ATOM 711 N N . ALA A 1 95 ? 9.774 0.303 -5.524 1.00 92.44 95 ALA A N 1
ATOM 712 C CA . ALA A 1 95 ? 10.802 1.209 -6.021 1.00 92.44 95 ALA A CA 1
ATOM 713 C C . ALA A 1 95 ? 12.196 0.566 -6.018 1.00 92.44 95 ALA A C 1
ATOM 715 O O . ALA A 1 95 ? 12.932 0.702 -6.988 1.00 92.44 95 ALA A O 1
ATOM 716 N N . VAL A 1 96 ? 12.551 -0.160 -4.955 1.00 94.50 96 VAL A N 1
ATOM 717 C CA . VAL A 1 96 ? 13.879 -0.776 -4.820 1.00 94.50 96 VAL A CA 1
ATOM 718 C C . VAL A 1 96 ? 14.006 -2.032 -5.671 1.00 94.50 96 VAL A C 1
ATOM 720 O O . VAL A 1 96 ? 14.991 -2.189 -6.390 1.00 94.50 96 VAL A O 1
ATOM 723 N N . ASP A 1 97 ? 12.991 -2.897 -5.665 1.00 95.12 97 ASP A N 1
ATOM 724 C CA . ASP A 1 97 ? 13.042 -4.154 -6.416 1.00 95.12 97 ASP A CA 1
ATOM 725 C C . ASP A 1 97 ? 12.577 -3.992 -7.878 1.00 95.12 97 ASP A C 1
ATOM 727 O O . ASP A 1 97 ? 12.408 -4.989 -8.588 1.00 95.12 97 ASP A O 1
ATOM 731 N N . ASN A 1 98 ? 12.327 -2.754 -8.330 1.00 91.81 98 ASN A N 1
ATOM 732 C CA . ASN A 1 98 ? 11.814 -2.411 -9.662 1.00 91.81 98 ASN A CA 1
ATOM 733 C C . ASN A 1 98 ? 10.600 -3.261 -10.077 1.00 91.81 98 ASN A C 1
ATOM 735 O O . ASN A 1 98 ? 10.498 -3.762 -11.203 1.00 91.81 98 ASN A O 1
ATOM 739 N N . ARG A 1 99 ? 9.667 -3.483 -9.145 1.00 93.50 99 ARG A N 1
ATOM 740 C CA . ARG A 1 99 ? 8.510 -4.353 -9.391 1.00 93.50 99 ARG A CA 1
ATOM 741 C C . ARG A 1 99 ? 7.437 -3.623 -10.193 1.00 93.50 99 ARG A C 1
ATOM 743 O O . ARG A 1 99 ? 7.228 -2.424 -10.028 1.00 93.50 99 ARG A O 1
ATOM 750 N N . PRO A 1 100 ? 6.671 -4.330 -11.039 1.00 93.56 100 PRO A N 1
ATOM 751 C CA . P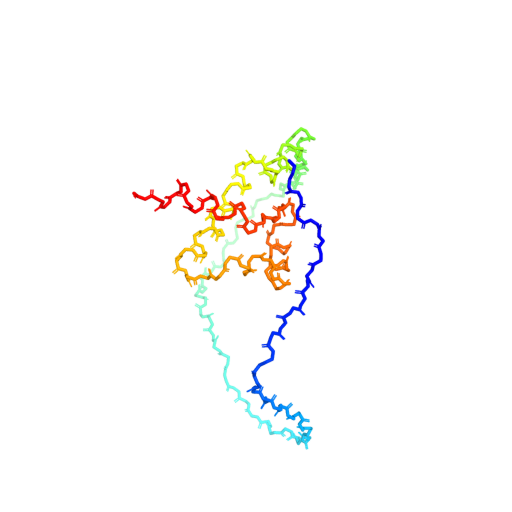RO A 1 100 ? 5.519 -3.720 -11.678 1.00 93.56 100 PRO A CA 1
ATOM 752 C C . PRO A 1 100 ? 4.466 -3.374 -10.622 1.00 93.56 100 PRO A C 1
ATOM 754 O O . PRO A 1 100 ? 4.168 -4.180 -9.743 1.00 93.56 100 PRO A O 1
ATOM 757 N N . PHE A 1 101 ? 3.800 -2.228 -10.763 1.00 90.94 101 PHE A N 1
ATOM 758 C CA . PHE A 1 101 ? 2.742 -1.826 -9.828 1.00 90.94 101 PHE A CA 1
ATOM 759 C C . PHE A 1 101 ? 1.555 -2.804 -9.755 1.00 90.94 101 PHE A C 1
ATOM 761 O O . PHE A 1 101 ? 0.789 -2.753 -8.805 1.00 90.94 101 PHE A O 1
ATOM 768 N N . TYR A 1 102 ? 1.375 -3.685 -10.745 1.00 91.56 102 TYR A N 1
ATOM 769 C CA . TYR A 1 102 ? 0.380 -4.764 -10.686 1.00 91.56 102 TYR A CA 1
ATOM 770 C C . TYR A 1 102 ? 0.702 -5.799 -9.587 1.00 91.56 102 TYR A C 1
ATOM 772 O O . TYR A 1 102 ? -0.208 -6.454 -9.085 1.00 91.56 102 TYR A O 1
ATOM 780 N N . ALA A 1 103 ? 1.961 -5.922 -9.150 1.00 91.31 103 ALA A N 1
ATOM 781 C CA . ALA A 1 103 ? 2.369 -6.901 -8.142 1.00 91.31 103 ALA A CA 1
ATOM 782 C C . ALA A 1 103 ? 1.548 -6.800 -6.844 1.00 91.31 103 ALA A C 1
ATOM 784 O O . ALA A 1 103 ? 1.195 -7.827 -6.264 1.00 91.31 103 ALA A O 1
ATOM 785 N N . VAL A 1 104 ? 1.153 -5.586 -6.440 1.00 92.25 104 VAL A N 1
ATOM 786 C CA . VAL A 1 104 ? 0.326 -5.369 -5.240 1.00 92.25 104 VAL A CA 1
ATOM 787 C C . VAL A 1 104 ? -1.109 -5.869 -5.405 1.00 92.25 104 VAL A C 1
ATOM 789 O O . VAL A 1 104 ? -1.826 -6.039 -4.427 1.00 92.25 104 VAL A O 1
ATOM 792 N N . GLU A 1 105 ? -1.567 -6.110 -6.632 1.00 90.50 105 GLU A N 1
ATOM 793 C CA . GLU A 1 105 ? -2.916 -6.594 -6.933 1.00 90.50 105 GLU A CA 1
ATOM 794 C C . GLU A 1 105 ? -2.982 -8.106 -7.162 1.00 90.50 105 GLU A C 1
ATOM 796 O O . GLU A 1 105 ? -4.075 -8.670 -7.241 1.00 90.50 105 GLU A O 1
ATOM 801 N N . GLY A 1 106 ? -1.828 -8.775 -7.180 1.00 91.00 106 GLY A N 1
ATOM 802 C CA . GLY A 1 106 ? -1.728 -10.220 -7.316 1.00 91.00 106 GLY A CA 1
ATOM 803 C C . GLY A 1 106 ? -2.365 -10.987 -6.152 1.00 91.00 106 GLY A C 1
ATOM 804 O O . GLY A 1 106 ? -2.386 -10.548 -4.999 1.00 91.00 106 GLY A O 1
ATOM 805 N N . LYS A 1 107 ? -2.850 -12.200 -6.448 1.00 93.88 107 LYS A N 1
ATOM 806 C CA . LYS A 1 107 ? -3.473 -13.096 -5.455 1.00 93.88 107 LYS A CA 1
ATOM 807 C C . LYS A 1 107 ? -2.513 -13.448 -4.311 1.00 93.88 107 LYS A C 1
ATOM 809 O O . LYS A 1 107 ? -2.931 -13.427 -3.157 1.00 93.88 107 LYS A O 1
ATOM 814 N N . GLY A 1 108 ? -1.244 -13.716 -4.633 1.00 94.56 108 GLY A N 1
ATOM 815 C CA . GLY A 1 108 ? -0.205 -14.029 -3.646 1.00 94.56 108 GLY A CA 1
ATOM 816 C C . GLY A 1 108 ? 0.082 -12.859 -2.707 1.00 94.56 108 GLY A C 1
ATOM 817 O O . GLY A 1 108 ? 0.082 -13.032 -1.494 1.00 94.56 108 GLY A O 1
ATOM 818 N N . PHE A 1 109 ? 0.198 -11.643 -3.249 1.00 93.56 109 PHE A N 1
ATOM 819 C CA . PHE A 1 109 ? 0.379 -10.441 -2.435 1.00 93.56 109 PHE A CA 1
ATOM 820 C C . PHE A 1 109 ? -0.820 -10.186 -1.513 1.00 93.56 109 PHE A C 1
ATOM 822 O O . PHE A 1 109 ? -0.659 -9.859 -0.341 1.00 93.56 109 PHE A O 1
ATOM 829 N N . ARG A 1 110 ? -2.045 -10.404 -2.007 1.00 93.56 110 ARG A N 1
ATOM 830 C CA . ARG A 1 110 ? -3.250 -10.298 -1.175 1.00 93.56 110 ARG A CA 1
ATOM 831 C C . ARG A 1 110 ? -3.253 -11.303 -0.022 1.00 93.56 110 ARG A C 1
ATOM 833 O O . ARG A 1 110 ? -3.734 -10.960 1.051 1.00 93.56 110 ARG A O 1
ATOM 840 N N . HIS A 1 111 ? -2.768 -12.523 -0.240 1.00 95.69 111 HIS A N 1
ATOM 841 C CA . HIS A 1 111 ? -2.636 -13.505 0.835 1.00 95.69 111 HIS A CA 1
ATOM 842 C C . HIS A 1 111 ? -1.582 -13.059 1.855 1.00 95.69 111 HIS A C 1
ATOM 844 O O . HIS A 1 111 ? -1.904 -12.970 3.033 1.00 95.69 111 HIS A O 1
ATOM 850 N N . LEU A 1 112 ? -0.400 -12.641 1.391 1.00 95.25 112 LEU A N 1
ATOM 851 C CA . LEU A 1 112 ? 0.671 -12.117 2.242 1.00 95.25 112 LEU A CA 1
ATOM 852 C C . LEU A 1 112 ? 0.183 -10.987 3.163 1.00 95.25 112 LEU A C 1
ATOM 854 O O . LEU A 1 112 ? 0.390 -11.029 4.370 1.00 95.25 112 LEU A O 1
ATOM 858 N N . ILE A 1 113 ? -0.506 -9.989 2.608 1.00 95.00 113 ILE A N 1
ATOM 859 C CA . ILE A 1 113 ? -0.994 -8.847 3.391 1.00 95.00 113 ILE A CA 1
ATOM 860 C C . ILE A 1 113 ? -2.079 -9.252 4.392 1.00 95.00 113 ILE A C 1
ATOM 862 O O . ILE A 1 113 ? -2.125 -8.684 5.478 1.00 95.00 113 ILE A O 1
ATOM 866 N N . LYS A 1 114 ? -2.930 -10.233 4.069 1.00 94.44 114 LYS A N 1
ATOM 867 C CA . LYS A 1 114 ? -3.936 -10.732 5.018 1.00 94.44 114 LYS A CA 1
ATOM 868 C C . LYS A 1 114 ? -3.298 -11.398 6.235 1.00 94.44 114 LYS A C 1
ATOM 870 O O . LYS A 1 114 ? -3.771 -11.156 7.339 1.00 94.44 114 LYS A O 1
ATOM 875 N N . GLU A 1 115 ? -2.238 -12.177 6.0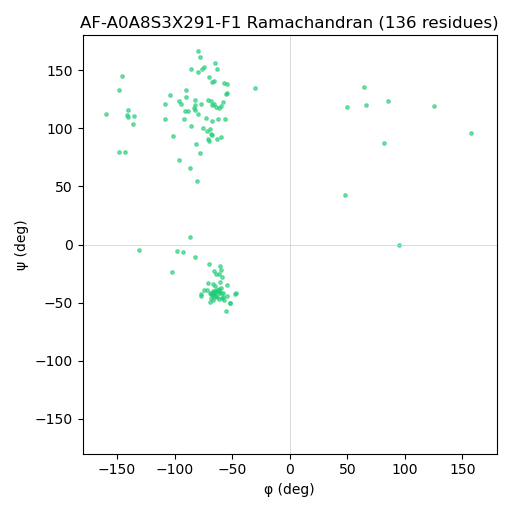29 1.00 96.50 115 GLU A N 1
ATOM 876 C CA . GLU A 1 115 ? -1.503 -12.822 7.123 1.00 96.50 115 GLU A CA 1
ATOM 877 C C . GLU A 1 115 ? -0.731 -11.798 7.968 1.00 96.50 115 GLU A C 1
ATOM 879 O O . GLU A 1 115 ? -0.741 -11.863 9.194 1.00 96.50 115 GLU A O 1
ATOM 884 N N . LEU A 1 116 ? -0.096 -10.808 7.331 1.00 94.75 116 LEU A N 1
ATOM 885 C CA . LEU A 1 116 ? 0.704 -9.805 8.043 1.00 94.75 116 LEU A CA 1
ATOM 886 C C . LEU A 1 116 ? -0.143 -8.734 8.748 1.00 94.75 116 LEU A C 1
ATOM 888 O O . LEU A 1 116 ? 0.178 -8.304 9.855 1.00 94.75 116 LEU A O 1
ATOM 892 N N . ALA A 1 117 ? -1.189 -8.242 8.088 1.00 93.75 117 ALA A N 1
ATOM 893 C CA . ALA A 1 117 ? -1.994 -7.117 8.549 1.00 93.75 117 ALA A CA 1
ATOM 894 C C . ALA A 1 117 ? -3.460 -7.273 8.097 1.00 93.75 117 ALA A C 1
ATOM 896 O O . ALA A 1 117 ? -3.899 -6.597 7.164 1.00 93.75 117 ALA A O 1
ATOM 897 N N . PRO A 1 118 ? -4.266 -8.101 8.786 1.00 93.88 118 PRO A N 1
ATOM 898 C CA . PRO A 1 118 ? -5.636 -8.411 8.366 1.00 93.88 118 PRO A CA 1
ATOM 899 C C . PRO A 1 118 ? -6.576 -7.196 8.375 1.00 93.88 118 PRO A C 1
ATOM 901 O O . PRO A 1 118 ? -7.551 -7.157 7.629 1.00 93.88 118 PRO A O 1
ATOM 904 N N . LEU A 1 119 ? -6.278 -6.188 9.202 1.00 93.62 119 LEU A N 1
ATOM 905 C CA . LEU A 1 119 ? -7.049 -4.943 9.294 1.00 93.62 119 LEU A CA 1
ATOM 906 C C . LEU A 1 119 ? -6.679 -3.917 8.209 1.00 93.62 119 LEU A C 1
ATOM 908 O O . LEU A 1 119 ? -7.361 -2.903 8.068 1.00 93.62 119 LEU A O 1
ATOM 912 N N . TYR A 1 120 ? -5.597 -4.140 7.459 1.00 94.06 120 TYR A N 1
ATOM 913 C CA . TYR A 1 120 ? -5.118 -3.197 6.456 1.00 94.06 120 TYR A CA 1
ATOM 914 C C . TYR A 1 120 ? -5.887 -3.346 5.140 1.00 94.06 120 TYR A C 1
ATOM 916 O O . TYR A 1 120 ? -5.907 -4.408 4.513 1.00 94.06 120 TYR A O 1
ATOM 924 N N . LYS A 1 121 ? -6.478 -2.242 4.671 1.00 90.75 121 LYS A N 1
ATOM 925 C CA . LYS A 1 121 ? -7.051 -2.177 3.324 1.00 90.75 121 LYS A CA 1
ATOM 926 C C . LYS A 1 121 ? -5.935 -1.944 2.304 1.00 90.75 121 LYS A C 1
ATOM 928 O O . LYS A 1 121 ? -5.341 -0.871 2.256 1.00 90.75 121 LYS A O 1
ATOM 933 N N . LYS A 1 122 ? -5.686 -2.953 1.469 1.00 88.69 122 LYS A N 1
ATOM 934 C CA . LYS A 1 122 ? -4.699 -2.908 0.383 1.00 88.69 122 LYS A CA 1
ATOM 935 C C . LYS A 1 122 ? -4.952 -1.705 -0.554 1.00 88.69 122 LYS A C 1
ATOM 937 O O . LYS A 1 122 ? -6.070 -1.566 -1.052 1.00 88.69 122 LYS A O 1
ATOM 942 N N . PRO A 1 123 ? -3.933 -0.888 -0.865 1.00 87.31 123 PRO A N 1
ATOM 943 C CA . PRO A 1 123 ? -4.043 0.217 -1.805 1.00 87.31 123 PRO A CA 1
ATOM 944 C C . PRO A 1 123 ? -4.089 -0.292 -3.248 1.00 87.31 123 PRO A C 1
ATOM 946 O O . PRO A 1 123 ? -3.556 -1.353 -3.582 1.00 87.31 123 PRO A O 1
ATOM 949 N N . CYS A 1 124 ? -4.719 0.486 -4.119 1.00 89.56 124 CYS A N 1
ATOM 950 C CA . CYS A 1 124 ? -4.715 0.235 -5.554 1.00 89.56 124 CYS A CA 1
ATOM 951 C C . CYS A 1 124 ? -3.403 0.682 -6.197 1.00 89.56 124 CYS A C 1
ATOM 953 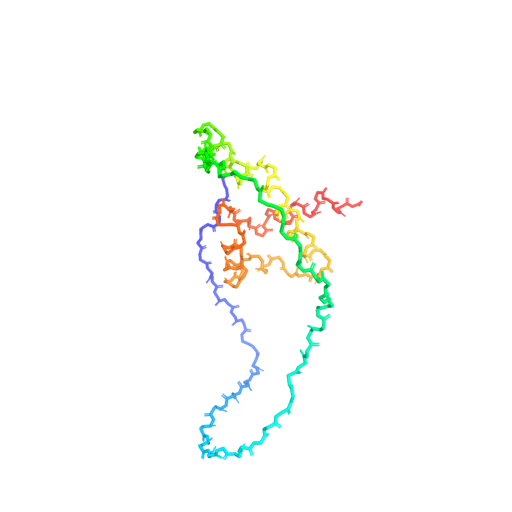O O . CYS A 1 124 ? -2.698 1.544 -5.661 1.00 89.56 124 CYS A O 1
ATOM 955 N N . ARG A 1 125 ? -3.130 0.174 -7.402 1.00 91.25 125 ARG A N 1
ATOM 956 C CA . ARG A 1 125 ? -1.993 0.602 -8.229 1.00 91.25 125 ARG A CA 1
ATOM 957 C C . ARG A 1 125 ? -1.863 2.123 -8.346 1.00 91.25 125 ARG A C 1
ATOM 959 O O . ARG A 1 125 ? -0.758 2.643 -8.254 1.00 91.25 125 ARG A O 1
ATOM 966 N N . GLU A 1 126 ? -2.969 2.835 -8.539 1.00 90.31 126 GLU A N 1
ATOM 967 C CA . GLU A 1 126 ? -2.975 4.299 -8.692 1.00 90.31 126 GLU A CA 1
ATOM 968 C C . GLU A 1 126 ? -2.514 5.026 -7.429 1.00 90.31 126 GLU A C 1
ATOM 970 O O . GLU A 1 126 ? -1.752 5.985 -7.500 1.00 90.31 126 GLU A O 1
ATOM 975 N N . ILE A 1 127 ? -2.932 4.528 -6.264 1.00 90.44 127 ILE A N 1
ATOM 976 C CA . ILE A 1 127 ? -2.553 5.095 -4.970 1.00 90.44 127 ILE A CA 1
ATOM 977 C C . ILE A 1 127 ? -1.054 4.914 -4.750 1.00 90.44 127 ILE A C 1
ATOM 979 O O . ILE A 1 127 ? -0.390 5.840 -4.295 1.00 90.44 127 ILE A O 1
ATOM 983 N N . ILE A 1 128 ? -0.522 3.739 -5.092 1.00 92.56 128 ILE A N 1
ATOM 984 C CA . ILE A 1 128 ? 0.906 3.459 -4.950 1.00 92.56 128 ILE A CA 1
ATOM 985 C C . ILE A 1 128 ? 1.744 4.300 -5.916 1.00 92.56 128 ILE A C 1
ATOM 987 O O . ILE A 1 128 ? 2.749 4.854 -5.484 1.00 92.56 128 ILE A O 1
ATOM 991 N N . LYS A 1 129 ? 1.312 4.462 -7.174 1.00 91.88 129 LYS A N 1
ATOM 992 C CA . LYS A 1 129 ? 1.959 5.382 -8.124 1.00 91.88 129 LYS A CA 1
ATOM 993 C C . LYS A 1 129 ? 2.035 6.794 -7.558 1.00 91.88 129 LYS A C 1
ATOM 995 O O . LYS A 1 129 ? 3.124 7.282 -7.311 1.00 91.88 129 LYS A O 1
ATOM 1000 N N . ALA A 1 130 ? 0.888 7.366 -7.188 1.00 91.75 130 ALA A N 1
ATOM 1001 C CA . ALA A 1 130 ? 0.833 8.710 -6.623 1.00 91.75 130 ALA A CA 1
ATOM 1002 C C . ALA A 1 130 ? 1.659 8.858 -5.332 1.00 91.75 130 ALA A C 1
ATOM 1004 O O . ALA A 1 130 ? 2.095 9.958 -5.002 1.00 91.75 130 ALA A O 1
ATOM 1005 N N . LYS A 1 131 ? 1.840 7.779 -4.560 1.00 91.00 131 LYS A N 1
ATOM 1006 C CA . LYS A 1 131 ? 2.687 7.775 -3.361 1.00 91.00 131 LYS A CA 1
ATOM 1007 C C . LYS A 1 131 ? 4.175 7.772 -3.722 1.00 91.00 131 LYS A C 1
ATOM 1009 O O . LYS A 1 131 ? 4.936 8.449 -3.042 1.00 91.00 131 LYS A O 1
ATOM 1014 N N . ILE A 1 132 ? 4.568 7.029 -4.756 1.00 92.38 132 ILE A N 1
ATOM 1015 C CA . ILE A 1 132 ? 5.944 6.984 -5.263 1.00 92.38 132 ILE A CA 1
ATOM 1016 C C . ILE A 1 132 ? 6.304 8.316 -5.915 1.00 92.38 132 ILE A C 1
ATOM 1018 O O . ILE A 1 132 ? 7.295 8.903 -5.499 1.00 92.38 132 ILE A O 1
ATOM 1022 N N . ASP A 1 133 ? 5.461 8.830 -6.811 1.00 91.50 133 ASP A N 1
ATOM 1023 C CA . ASP A 1 133 ? 5.643 10.127 -7.476 1.00 91.50 133 ASP A CA 1
ATOM 1024 C C . ASP A 1 133 ? 5.885 11.226 -6.420 1.00 91.50 133 ASP A C 1
ATOM 1026 O O . ASP A 1 133 ? 6.921 11.873 -6.388 1.00 91.50 133 ASP A O 1
ATOM 1030 N N . LYS A 1 134 ? 5.029 11.319 -5.392 1.00 90.56 134 LYS A N 1
ATOM 1031 C CA . LYS A 1 134 ? 5.196 12.295 -4.292 1.00 90.56 134 LYS A CA 1
ATOM 1032 C C . LYS A 1 134 ? 6.472 12.150 -3.460 1.00 90.56 134 LYS A C 1
ATOM 1034 O O . LYS A 1 134 ? 6.836 13.099 -2.771 1.00 90.56 134 LYS A O 1
AT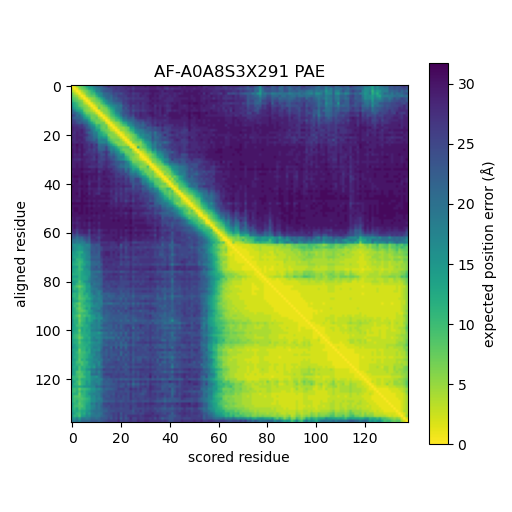OM 1039 N N . LYS A 1 135 ? 7.058 10.954 -3.393 1.00 89.00 135 LYS A N 1
ATOM 1040 C CA . LYS A 1 135 ? 8.175 10.646 -2.487 1.00 89.00 135 LYS A CA 1
ATOM 1041 C C . LYS A 1 135 ? 9.520 10.625 -3.215 1.00 89.00 135 LYS A C 1
ATOM 1043 O O . LYS A 1 135 ? 10.541 10.803 -2.558 1.00 89.00 135 LYS A O 1
ATOM 1048 N N . TYR A 1 136 ? 9.505 10.390 -4.526 1.00 84.25 136 TYR A N 1
ATOM 1049 C CA . TYR A 1 136 ? 10.691 10.156 -5.345 1.00 84.25 136 TYR A CA 1
ATOM 1050 C C . TYR A 1 136 ? 10.753 11.006 -6.626 1.00 84.25 136 TYR A C 1
ATOM 1052 O O . TYR A 1 136 ? 11.786 10.953 -7.291 1.00 84.25 136 TYR A O 1
ATOM 1060 N N . ASP A 1 137 ? 9.734 11.806 -6.969 1.00 76.88 137 ASP A N 1
ATOM 1061 C CA . ASP A 1 137 ? 9.915 12.866 -7.971 1.00 76.88 137 ASP A CA 1
ATOM 1062 C C . ASP A 1 137 ? 10.918 13.887 -7.423 1.00 76.88 137 ASP A C 1
ATOM 1064 O O . ASP A 1 137 ? 10.707 14.481 -6.360 1.00 76.88 137 ASP A O 1
ATOM 1068 N N . THR A 1 138 ? 12.037 14.027 -8.137 1.00 53.97 138 THR A N 1
ATOM 1069 C CA . THR A 1 138 ? 13.117 14.982 -7.850 1.00 53.97 138 THR A CA 1
ATOM 1070 C C . THR A 1 138 ? 13.065 16.124 -8.848 1.00 53.97 138 THR A C 1
ATOM 1072 O O . THR A 1 138 ? 12.831 15.833 -10.043 1.00 53.97 138 THR A O 1
#

Foldseek 3Di:
DDDPDDDDPPPPPDDDDDDDDDDDDDDDDDDDDDDDDPDPDDDDDDDDDDDDDDDDDPPPPPDPDPVVVVLVLCLQDVPHVVVVVVLVVVLVCCVVVVNDLCVLVDPVVVVVCCVVPVSHDRDHSVVSVVVNCVPPVD